Protein AF-A0A2P6QXS9-F1 (afdb_monomer_lite)

Organism: Rosa chinensis (NCBI:txid74649)

Structure (mmCIF, N/CA/C/O backbone):
data_AF-A0A2P6QXS9-F1
#
_entry.id   AF-A0A2P6QXS9-F1
#
loop_
_atom_site.group_PDB
_atom_site.id
_atom_site.type_symbol
_atom_site.label_atom_id
_atom_site.label_alt_id
_atom_site.label_comp_id
_atom_site.label_asym_id
_atom_site.label_entity_id
_atom_site.label_seq_id
_atom_site.pdbx_PDB_ins_code
_atom_site.Cartn_x
_atom_site.Cartn_y
_atom_site.Cartn_z
_atom_site.occupancy
_atom_site.B_iso_or_equiv
_atom_site.auth_seq_id
_atom_site.auth_comp_id
_atom_site.auth_asym_id
_atom_site.auth_atom_id
_atom_site.pdbx_PDB_model_num
ATOM 1 N N . MET A 1 1 ? 8.455 2.598 -10.660 1.00 71.81 1 MET A N 1
ATOM 2 C CA . MET A 1 1 ? 8.332 3.064 -12.056 1.00 71.81 1 MET A CA 1
ATOM 3 C C . MET A 1 1 ? 8.622 4.549 -12.172 1.00 71.81 1 MET A C 1
ATOM 5 O O . MET A 1 1 ? 9.640 4.848 -12.752 1.00 71.81 1 MET A O 1
ATOM 9 N N . PHE A 1 2 ? 7.816 5.474 -11.631 1.00 83.88 2 PHE A N 1
ATOM 10 C CA . PHE A 1 2 ? 8.131 6.912 -11.760 1.00 83.88 2 PHE A CA 1
ATOM 11 C C . PHE A 1 2 ? 9.207 7.405 -10.775 1.00 83.88 2 PHE A C 1
ATOM 13 O O . PHE A 1 2 ? 10.140 8.076 -11.188 1.00 83.88 2 PHE A O 1
ATOM 20 N N . LEU A 1 3 ? 9.089 7.052 -9.486 1.00 86.75 3 LEU A N 1
ATOM 21 C CA . LEU A 1 3 ? 10.030 7.503 -8.443 1.00 86.75 3 LEU A CA 1
ATOM 22 C C . LEU A 1 3 ? 11.435 6.911 -8.610 1.00 86.75 3 LEU A C 1
ATOM 24 O O . LEU A 1 3 ? 12.420 7.589 -8.356 1.00 86.75 3 LEU A O 1
ATOM 28 N N . ASP A 1 4 ? 11.498 5.656 -9.051 1.00 93.25 4 ASP A N 1
ATOM 29 C CA . ASP A 1 4 ? 12.725 4.986 -9.469 1.00 93.25 4 ASP A CA 1
ATOM 30 C C . ASP A 1 4 ? 12.383 4.040 -10.639 1.00 93.25 4 ASP A C 1
ATOM 32 O O . ASP A 1 4 ? 11.698 3.018 -10.443 1.00 93.25 4 ASP A O 1
ATOM 36 N N . PRO A 1 5 ? 12.722 4.424 -11.882 1.00 93.19 5 PRO A N 1
ATOM 37 C CA . PRO A 1 5 ? 12.516 3.587 -13.059 1.00 93.19 5 PRO A CA 1
ATOM 38 C C . PRO A 1 5 ? 13.524 2.440 -13.162 1.00 93.19 5 PRO A C 1
ATOM 40 O O . PRO A 1 5 ? 13.147 1.35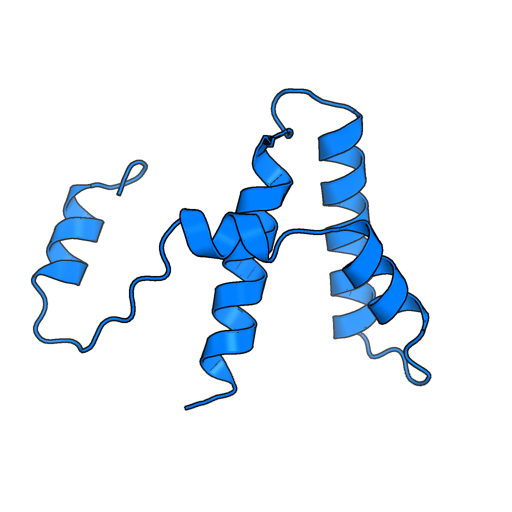2 -13.598 1.00 93.19 5 PRO A O 1
ATOM 43 N N . LEU A 1 6 ? 14.777 2.663 -12.751 1.00 95.69 6 LEU A N 1
ATOM 44 C CA . LEU A 1 6 ? 15.852 1.680 -12.891 1.00 95.69 6 LEU A CA 1
ATOM 45 C C . LEU A 1 6 ? 15.647 0.517 -11.924 1.00 95.69 6 LEU A C 1
ATOM 47 O O . LEU A 1 6 ? 15.672 -0.633 -12.354 1.00 95.69 6 LEU A O 1
ATOM 51 N N . ALA A 1 7 ? 15.330 0.800 -10.659 1.00 94.75 7 ALA A N 1
ATOM 52 C CA . ALA A 1 7 ? 15.002 -0.247 -9.696 1.00 94.75 7 ALA A CA 1
ATOM 53 C C . ALA A 1 7 ? 13.756 -1.037 -10.121 1.00 94.75 7 ALA A C 1
ATOM 55 O O . ALA A 1 7 ? 13.726 -2.259 -10.005 1.00 94.75 7 ALA A O 1
ATOM 56 N N . ALA A 1 8 ? 12.737 -0.359 -10.665 1.00 93.56 8 ALA A N 1
ATOM 57 C CA . ALA A 1 8 ? 11.548 -1.043 -11.163 1.00 93.56 8 ALA A CA 1
ATOM 58 C C . ALA A 1 8 ? 11.887 -2.000 -12.314 1.00 93.56 8 ALA A C 1
ATOM 60 O O . ALA A 1 8 ? 11.423 -3.135 -12.299 1.00 93.56 8 ALA A O 1
ATOM 61 N N . LYS A 1 9 ? 12.716 -1.568 -13.273 1.00 94.12 9 LYS A N 1
ATOM 62 C CA . LYS A 1 9 ? 13.185 -2.420 -14.372 1.00 94.12 9 LYS A CA 1
ATOM 63 C C . LYS A 1 9 ? 13.949 -3.636 -13.849 1.00 94.12 9 LYS A C 1
ATOM 65 O O . LYS A 1 9 ? 13.618 -4.747 -14.234 1.00 94.12 9 LYS A O 1
ATOM 70 N N . SER A 1 10 ? 14.890 -3.444 -12.925 1.00 96.00 10 SER A N 1
ATOM 71 C CA . SER A 1 10 ? 15.647 -4.550 -12.325 1.00 96.00 10 SER A CA 1
ATOM 72 C C . SER A 1 10 ? 14.754 -5.579 -11.627 1.00 96.00 10 SER A C 1
ATOM 74 O O . SER A 1 10 ? 15.050 -6.768 -11.671 1.00 96.00 10 SER A O 1
ATOM 76 N N . VAL A 1 11 ? 13.651 -5.145 -11.006 1.00 94.00 11 VAL A N 1
ATOM 77 C CA . VAL A 1 11 ? 12.655 -6.060 -10.429 1.00 94.00 11 VAL A CA 1
ATOM 78 C C . VAL A 1 11 ? 11.950 -6.847 -11.535 1.00 94.00 11 VAL A C 1
ATOM 80 O O . VAL A 1 11 ? 11.926 -8.070 -11.464 1.00 94.00 11 VAL A O 1
ATOM 83 N N . PHE A 1 12 ? 11.429 -6.189 -12.575 1.00 92.62 12 PHE A N 1
ATOM 84 C CA . PHE A 1 12 ? 10.730 -6.885 -13.668 1.00 92.62 12 PHE A CA 1
ATOM 85 C C . PHE A 1 12 ? 11.622 -7.826 -14.479 1.00 92.62 12 PHE A C 1
ATOM 87 O O . PHE A 1 12 ? 11.139 -8.855 -14.935 1.00 92.62 12 PHE A O 1
ATOM 94 N N . ASP A 1 13 ? 12.901 -7.492 -14.634 1.00 95.56 13 ASP A N 1
ATOM 95 C CA . ASP A 1 13 ? 13.876 -8.320 -15.348 1.00 95.56 13 ASP A CA 1
ATOM 96 C C . ASP A 1 13 ? 14.434 -9.461 -14.474 1.00 95.56 13 ASP A C 1
ATOM 98 O O . ASP A 1 13 ? 15.214 -10.287 -14.950 1.00 95.56 13 ASP A O 1
ATOM 102 N N . SER A 1 14 ? 14.079 -9.511 -13.185 1.00 95.25 14 SER A N 1
ATOM 103 C CA . SER A 1 14 ? 14.507 -10.593 -12.298 1.00 95.25 14 SER A CA 1
ATOM 104 C C . SER A 1 14 ? 13.801 -11.909 -12.639 1.00 95.25 14 SER A C 1
ATOM 106 O O . SER A 1 14 ? 12.705 -11.931 -13.191 1.00 95.25 14 SER A O 1
ATOM 108 N N . SER A 1 15 ? 14.394 -13.036 -12.245 1.00 93.81 15 SER A N 1
ATOM 109 C CA . SER A 1 15 ? 13.789 -14.365 -12.415 1.00 93.81 15 SER A CA 1
ATOM 110 C C . SER A 1 15 ? 12.675 -14.671 -11.399 1.00 93.81 15 SER A C 1
ATOM 112 O O . SER A 1 15 ? 12.296 -15.830 -11.236 1.00 93.81 15 SER A O 1
ATOM 114 N N . LEU A 1 16 ? 12.203 -13.669 -10.652 1.00 93.56 16 LEU A N 1
ATOM 115 C CA . LEU A 1 16 ? 11.181 -13.834 -9.623 1.00 93.56 16 LEU A CA 1
ATOM 116 C C . LEU A 1 16 ? 9.783 -13.802 -10.244 1.00 93.56 16 LEU A C 1
ATOM 118 O O . LEU A 1 16 ? 9.513 -13.049 -11.177 1.00 93.56 16 LEU A O 1
ATOM 122 N N . ASN A 1 17 ? 8.864 -14.585 -9.678 1.00 91.81 17 ASN A N 1
ATOM 123 C CA . ASN A 1 17 ? 7.464 -14.529 -10.078 1.00 91.81 17 ASN A CA 1
ATOM 124 C C . ASN A 1 17 ? 6.804 -13.282 -9.474 1.00 91.81 17 ASN A C 1
ATOM 126 O O . ASN A 1 17 ? 6.624 -13.195 -8.259 1.00 91.81 17 ASN A O 1
ATOM 130 N N . ILE A 1 18 ? 6.482 -12.301 -10.317 1.00 89.50 18 ILE A N 1
ATOM 131 C CA . ILE A 1 18 ? 6.005 -10.984 -9.887 1.00 89.50 18 ILE A CA 1
ATOM 132 C C . ILE A 1 18 ? 4.568 -10.772 -10.349 1.00 89.50 18 ILE A C 1
ATOM 134 O O . ILE A 1 18 ? 4.276 -10.750 -11.544 1.00 89.50 18 ILE A O 1
ATOM 138 N N . THR A 1 19 ? 3.681 -10.496 -9.394 1.00 87.06 19 THR A N 1
ATOM 139 C CA . THR A 1 19 ? 2.302 -10.090 -9.680 1.00 87.06 19 THR A CA 1
ATOM 140 C C . THR A 1 19 ? 2.206 -8.568 -9.741 1.00 87.06 19 THR A C 1
ATOM 142 O O . THR A 1 19 ? 2.176 -7.878 -8.720 1.00 87.06 19 THR A O 1
ATOM 145 N N . LEU A 1 20 ? 2.133 -8.013 -10.953 1.00 85.50 20 LEU A N 1
ATOM 146 C CA . LEU A 1 20 ? 1.872 -6.588 -11.141 1.00 85.50 20 LEU A CA 1
ATOM 147 C C . LEU A 1 20 ? 0.388 -6.286 -10.910 1.00 85.50 20 LEU A C 1
ATOM 149 O O . LEU A 1 20 ? -0.467 -6.739 -11.663 1.00 85.50 20 LEU A O 1
ATOM 153 N N . ILE A 1 21 ? 0.083 -5.441 -9.925 1.00 80.31 21 ILE A N 1
ATOM 154 C CA . ILE A 1 21 ? -1.269 -4.908 -9.720 1.00 80.31 21 ILE A CA 1
ATOM 155 C C . ILE A 1 21 ? -1.386 -3.592 -10.512 1.00 80.31 21 ILE A C 1
ATOM 157 O O . ILE A 1 21 ? -0.810 -2.582 -10.092 1.00 80.31 21 ILE A O 1
ATOM 161 N N . PRO A 1 22 ? -2.105 -3.549 -11.649 1.00 78.12 22 PRO A N 1
ATOM 162 C CA . PRO A 1 22 ? -2.179 -2.353 -12.477 1.00 78.12 22 PRO A CA 1
ATOM 163 C C . PRO A 1 22 ? -3.091 -1.282 -11.866 1.00 78.12 22 PRO A C 1
ATOM 165 O O . PRO A 1 22 ? -4.042 -1.560 -11.129 1.00 78.12 22 PRO A O 1
ATOM 168 N N . LEU A 1 23 ? -2.840 -0.027 -12.247 1.00 75.50 23 LEU A N 1
ATOM 169 C CA . LEU A 1 23 ? -3.560 1.149 -11.749 1.00 75.50 23 LEU A CA 1
ATOM 170 C C . LEU A 1 23 ? -5.079 1.066 -11.970 1.00 75.50 23 LEU A C 1
ATOM 172 O O . LEU A 1 23 ? -5.856 1.472 -11.108 1.00 75.50 23 LEU A O 1
ATOM 176 N N . GLY A 1 24 ? -5.498 0.512 -13.112 1.00 75.06 24 GLY A N 1
ATOM 177 C CA . GLY A 1 24 ? -6.912 0.381 -13.468 1.00 75.06 24 GLY A CA 1
ATOM 178 C C . GLY A 1 24 ? -7.701 -0.504 -12.500 1.00 75.06 24 GLY A C 1
ATOM 179 O O . GLY A 1 24 ? -8.865 -0.221 -12.230 1.00 75.06 24 GLY A O 1
ATOM 180 N N . ILE A 1 25 ? -7.067 -1.529 -11.920 1.00 70.75 25 ILE A N 1
ATOM 181 C CA . ILE A 1 25 ? -7.693 -2.367 -10.889 1.00 70.75 25 ILE A CA 1
ATOM 182 C C . ILE A 1 25 ? -7.728 -1.621 -9.553 1.00 70.75 25 ILE A C 1
ATOM 184 O O . ILE A 1 25 ? -8.772 -1.574 -8.911 1.00 70.75 25 ILE A O 1
ATOM 188 N N . GLN A 1 26 ? -6.640 -0.943 -9.179 1.00 71.44 26 GLN A N 1
ATOM 189 C CA . GLN A 1 26 ? -6.544 -0.179 -7.926 1.00 71.44 26 GLN A CA 1
ATOM 190 C C . GLN A 1 26 ? -7.614 0.920 -7.826 1.00 71.44 26 GLN A C 1
ATOM 192 O O . GLN A 1 26 ? -8.219 1.105 -6.772 1.00 71.44 26 GLN A O 1
ATOM 197 N N . GLN A 1 27 ? -7.908 1.614 -8.928 1.00 69.75 27 GLN A N 1
ATOM 198 C CA . GLN A 1 27 ? -8.944 2.652 -8.959 1.00 69.75 27 GLN A CA 1
ATOM 199 C C . GLN A 1 27 ? -10.367 2.097 -8.771 1.00 69.75 27 GLN A C 1
ATOM 201 O O . GLN A 1 27 ? -11.233 2.793 -8.248 1.00 69.75 27 GLN A O 1
ATOM 206 N N . ARG A 1 28 ? -10.625 0.836 -9.149 1.00 68.75 28 ARG A N 1
ATOM 207 C CA . ARG A 1 28 ? -11.956 0.212 -9.018 1.00 68.75 28 ARG A CA 1
ATOM 208 C C . ARG A 1 28 ? -12.293 -0.194 -7.581 1.00 68.75 28 ARG A C 1
ATOM 210 O O . ARG A 1 28 ? -13.465 -0.219 -7.216 1.00 68.75 28 ARG A O 1
ATOM 217 N N . VAL A 1 29 ? -11.286 -0.495 -6.758 1.00 65.88 29 VAL A N 1
ATOM 218 C CA . VAL A 1 29 ? -11.462 -0.921 -5.351 1.00 65.88 29 VAL A CA 1
ATOM 219 C C . VAL A 1 29 ? -11.429 0.236 -4.347 1.00 65.88 29 VAL A C 1
ATOM 221 O O . VAL A 1 29 ? -11.773 0.055 -3.176 1.00 65.88 29 VAL A O 1
ATOM 224 N N . SER A 1 30 ? -11.053 1.443 -4.772 1.00 66.06 30 SER A N 1
ATOM 225 C CA . SER A 1 30 ? -10.862 2.573 -3.867 1.00 66.06 30 SER A CA 1
ATOM 226 C C . SER A 1 30 ? -12.155 3.316 -3.534 1.00 66.06 30 SER A C 1
ATOM 228 O O . SER A 1 30 ? -12.557 4.236 -4.244 1.00 66.06 30 SER A O 1
ATOM 230 N N . TYR A 1 31 ? -12.790 2.969 -2.411 1.00 78.31 31 TYR A N 1
ATOM 231 C CA . TYR A 1 31 ? -13.944 3.721 -1.913 1.00 78.31 31 TYR A CA 1
ATOM 232 C C . TYR A 1 31 ? -13.924 3.882 -0.385 1.00 78.31 31 TYR A C 1
ATOM 234 O O . TYR A 1 31 ? -14.457 3.057 0.368 1.00 78.31 31 TYR A O 1
ATOM 242 N N . PHE A 1 32 ? -13.310 4.984 0.069 1.00 80.94 32 PHE A N 1
ATOM 243 C CA . PHE A 1 32 ? -13.142 5.337 1.485 1.00 80.94 32 PHE A CA 1
ATOM 244 C C . PHE A 1 32 ? -14.431 5.200 2.320 1.00 80.94 32 PHE A C 1
ATOM 246 O O . PHE A 1 32 ? -14.368 4.554 3.370 1.00 80.94 32 PHE A O 1
ATOM 253 N N . PRO A 1 33 ? -15.609 5.714 1.897 1.00 85.00 33 PRO A N 1
ATOM 254 C CA . PRO A 1 33 ? -16.804 5.661 2.742 1.00 85.00 33 PRO A CA 1
ATOM 255 C C . PRO A 1 33 ? -17.273 4.234 3.067 1.00 85.00 33 PRO A C 1
ATOM 257 O O . PRO A 1 33 ? -17.650 3.951 4.205 1.00 85.00 33 PRO A O 1
ATOM 260 N N . LYS A 1 34 ? -17.203 3.302 2.104 1.00 85.88 34 LYS A N 1
ATOM 261 C CA . LYS A 1 34 ? -17.624 1.896 2.294 1.00 85.88 34 LYS A CA 1
ATOM 262 C C . LYS A 1 34 ? -16.703 1.165 3.266 1.00 85.88 34 LYS A C 1
ATOM 264 O O . LYS A 1 34 ? -17.187 0.420 4.115 1.00 85.88 34 LYS A O 1
ATOM 269 N N . ILE A 1 35 ? -15.396 1.404 3.178 1.00 84.75 35 ILE A N 1
ATOM 270 C CA . ILE A 1 35 ? -14.402 0.775 4.059 1.00 84.75 35 ILE A CA 1
ATOM 271 C C . ILE A 1 35 ? -14.498 1.344 5.472 1.00 84.75 35 ILE A C 1
ATOM 273 O O . ILE A 1 35 ? -14.557 0.584 6.435 1.00 84.75 35 ILE A O 1
ATOM 277 N N . LEU A 1 36 ? -14.605 2.668 5.608 1.00 88.19 36 LEU A N 1
ATOM 278 C CA . LEU A 1 36 ? -14.793 3.314 6.907 1.00 88.19 36 LEU A CA 1
ATOM 279 C C . LEU A 1 36 ? -16.084 2.856 7.593 1.00 88.19 36 LEU A C 1
ATOM 281 O O . LEU A 1 36 ? -16.087 2.664 8.807 1.00 88.19 36 LEU A O 1
ATOM 285 N N . LYS A 1 37 ? -17.164 2.637 6.830 1.00 87.44 37 LYS A N 1
ATOM 286 C CA . LYS A 1 37 ? -18.407 2.058 7.353 1.00 87.44 37 LYS A CA 1
ATOM 287 C C . LYS A 1 37 ? -18.184 0.632 7.861 1.00 87.44 37 LYS A C 1
ATOM 289 O O . LYS A 1 37 ? -18.546 0.349 8.997 1.00 87.44 37 LYS A O 1
ATOM 294 N N . ARG A 1 38 ? -17.528 -0.234 7.077 1.00 86.00 38 ARG A N 1
ATOM 295 C CA . ARG A 1 38 ? -17.199 -1.610 7.499 1.00 86.00 38 ARG A CA 1
ATOM 296 C C . ARG A 1 38 ? -16.356 -1.639 8.775 1.00 86.00 38 ARG A C 1
ATOM 298 O O . ARG A 1 38 ? -16.735 -2.329 9.711 1.00 86.00 38 ARG A O 1
ATOM 305 N N . LEU A 1 39 ? -15.298 -0.828 8.851 1.00 85.00 39 LEU A N 1
ATOM 306 C CA . LEU A 1 39 ? -14.422 -0.737 10.029 1.00 85.00 39 LEU A CA 1
ATOM 307 C C . LEU A 1 39 ? -15.125 -0.202 11.288 1.00 85.00 39 LEU A C 1
ATOM 309 O O . LEU A 1 39 ? -14.637 -0.409 12.393 1.00 85.00 39 LEU A O 1
ATOM 313 N N . ARG A 1 40 ? -16.247 0.517 11.147 1.00 83.38 40 ARG A N 1
ATOM 314 C CA . ARG A 1 40 ? -17.077 0.960 12.283 1.00 83.38 40 ARG A CA 1
ATOM 315 C C . ARG A 1 40 ? -18.060 -0.110 12.751 1.00 83.38 40 ARG A C 1
ATOM 317 O O . ARG A 1 40 ? -18.428 -0.099 13.918 1.00 83.38 40 ARG A O 1
ATOM 324 N N . SER A 1 41 ? -18.505 -0.986 11.854 1.00 78.62 41 SER A N 1
ATOM 325 C CA . SER A 1 41 ? -19.517 -2.010 12.140 1.00 78.62 41 SER A CA 1
ATOM 326 C C . SER A 1 41 ? -18.941 -3.296 12.745 1.00 78.62 41 SER A C 1
ATOM 328 O O . SER A 1 41 ? -19.703 -4.191 13.108 1.00 78.62 41 SER A O 1
ATOM 330 N N . THR A 1 42 ? -17.617 -3.420 12.860 1.00 75.25 42 THR A N 1
ATOM 331 C CA . THR A 1 42 ? -16.966 -4.613 13.409 1.00 75.25 42 THR A CA 1
ATOM 332 C C . THR A 1 42 ? -17.225 -4.734 14.916 1.00 75.25 42 THR A C 1
ATOM 334 O O . THR A 1 42 ? -16.782 -3.897 15.699 1.00 75.25 42 THR A O 1
ATOM 337 N N . LYS A 1 43 ? -17.926 -5.801 15.338 1.00 63.44 43 LYS A N 1
ATOM 338 C CA . LYS A 1 43 ? -18.347 -6.037 16.740 1.00 63.44 43 LYS A CA 1
ATOM 339 C C . LYS A 1 43 ? -17.188 -6.134 17.746 1.00 63.44 43 LYS A C 1
ATOM 341 O O . LYS A 1 43 ? -17.389 -5.870 18.925 1.00 63.44 43 LYS A O 1
ATOM 346 N N . LYS A 1 44 ? -15.987 -6.505 17.292 1.00 66.06 44 LYS A N 1
ATOM 347 C CA . LYS A 1 44 ? -14.743 -6.495 18.074 1.00 66.06 44 LYS A CA 1
ATOM 348 C C . LYS A 1 44 ? -13.752 -5.580 17.361 1.00 66.06 44 LYS A C 1
ATOM 350 O O . LYS A 1 44 ? -13.303 -5.896 16.263 1.00 66.06 44 LYS A O 1
ATOM 355 N N . THR A 1 45 ? -13.464 -4.421 17.949 1.00 78.06 45 THR A N 1
ATOM 356 C CA . THR A 1 45 ? -12.471 -3.490 17.399 1.00 78.06 45 THR A CA 1
ATOM 357 C C . THR A 1 45 ? -11.090 -3.907 17.887 1.00 78.06 45 THR A C 1
ATOM 359 O O . THR A 1 45 ? -10.784 -3.731 19.064 1.00 78.06 45 THR A O 1
ATOM 362 N N . THR A 1 46 ? -10.267 -4.462 16.999 1.00 88.94 46 THR A N 1
ATOM 363 C CA . THR A 1 46 ? -8.852 -4.717 17.299 1.00 88.94 46 THR A CA 1
ATOM 364 C C . THR A 1 46 ? -8.048 -3.406 17.239 1.00 88.94 46 THR A C 1
ATOM 366 O O . THR A 1 46 ? -8.500 -2.438 16.605 1.00 88.94 46 THR A O 1
ATOM 369 N N . PRO A 1 47 ? -6.865 -3.330 17.874 1.00 90.25 47 PRO A N 1
ATOM 370 C CA . PRO A 1 47 ? -5.982 -2.167 17.766 1.00 90.25 47 PRO A CA 1
ATOM 371 C C . PRO A 1 47 ? -5.624 -1.805 16.314 1.00 90.25 47 PRO A C 1
ATOM 373 O O . PRO A 1 47 ? -5.643 -0.628 15.949 1.00 90.25 47 PRO A O 1
ATOM 376 N N . GLU A 1 48 ? -5.394 -2.803 15.459 1.00 88.38 48 GLU A N 1
ATOM 377 C CA . GLU A 1 48 ? -5.085 -2.646 14.033 1.00 88.38 48 GLU A CA 1
ATOM 378 C C . GLU A 1 48 ? -6.284 -2.068 13.276 1.00 88.38 48 GLU A C 1
ATOM 380 O O . GLU A 1 48 ? -6.136 -1.133 12.488 1.00 88.38 48 GLU A O 1
ATOM 385 N N . ALA A 1 49 ? -7.498 -2.556 13.562 1.00 86.31 49 ALA A N 1
ATOM 386 C CA . ALA A 1 49 ? -8.724 -2.027 12.969 1.00 86.31 49 ALA A CA 1
ATOM 387 C C . ALA A 1 49 ? -8.973 -0.566 13.384 1.00 86.31 49 ALA A C 1
ATOM 389 O O . ALA A 1 49 ? -9.388 0.260 12.563 1.00 86.31 49 ALA A O 1
ATOM 390 N N . LEU A 1 50 ? -8.682 -0.215 14.643 1.00 89.50 50 LEU A N 1
ATOM 391 C CA . LEU A 1 50 ? -8.771 1.162 15.130 1.00 89.50 50 LEU A CA 1
ATOM 392 C C . LEU A 1 50 ? -7.739 2.070 14.450 1.00 89.50 50 LEU A C 1
ATOM 394 O O . LEU A 1 50 ? -8.087 3.182 14.034 1.00 89.50 50 LEU A O 1
ATOM 398 N N . PHE A 1 51 ? -6.496 1.602 14.323 1.00 90.31 51 PHE A N 1
ATOM 399 C CA . PHE A 1 51 ? -5.426 2.305 13.621 1.00 90.31 51 PHE A CA 1
ATOM 400 C C . PHE A 1 51 ? -5.795 2.545 12.154 1.00 90.31 51 PHE A C 1
ATOM 402 O O . PHE A 1 51 ? -5.830 3.698 11.714 1.00 90.31 51 PHE A O 1
ATOM 409 N N . ALA A 1 52 ? -6.185 1.492 11.430 1.00 88.81 52 ALA A N 1
ATOM 410 C CA . ALA A 1 52 ? -6.608 1.574 10.037 1.00 88.81 52 ALA A CA 1
ATOM 411 C C . ALA A 1 52 ? -7.772 2.558 9.868 1.00 88.81 52 ALA A C 1
ATOM 413 O O . ALA A 1 52 ? -7.741 3.425 8.996 1.00 88.81 52 ALA A O 1
ATOM 414 N N . ARG A 1 53 ? -8.774 2.517 10.757 1.00 89.19 53 ARG A N 1
ATOM 415 C CA . ARG A 1 53 ? -9.899 3.462 10.724 1.00 89.19 53 ARG A CA 1
ATOM 416 C C . ARG A 1 53 ? -9.438 4.911 10.876 1.00 89.19 53 ARG A C 1
ATOM 418 O O . ARG A 1 53 ? -9.922 5.774 10.142 1.00 89.19 53 ARG A O 1
ATOM 425 N N . ARG A 1 54 ? -8.539 5.197 11.825 1.00 92.50 54 ARG A N 1
ATOM 426 C CA . ARG A 1 54 ? -8.009 6.553 12.066 1.00 92.50 54 ARG A CA 1
ATOM 427 C C . ARG A 1 54 ? -7.197 7.051 10.871 1.00 92.50 54 ARG A C 1
ATOM 429 O O . ARG A 1 54 ? -7.454 8.156 10.394 1.00 92.50 54 ARG A O 1
ATOM 436 N N . LEU A 1 55 ? -6.296 6.217 10.353 1.00 91.12 55 LEU A N 1
ATOM 437 C CA . LEU A 1 55 ? -5.471 6.520 9.185 1.00 91.12 55 LEU A CA 1
ATOM 438 C C . LEU A 1 55 ? -6.335 6.816 7.953 1.00 91.12 55 LEU A C 1
ATOM 44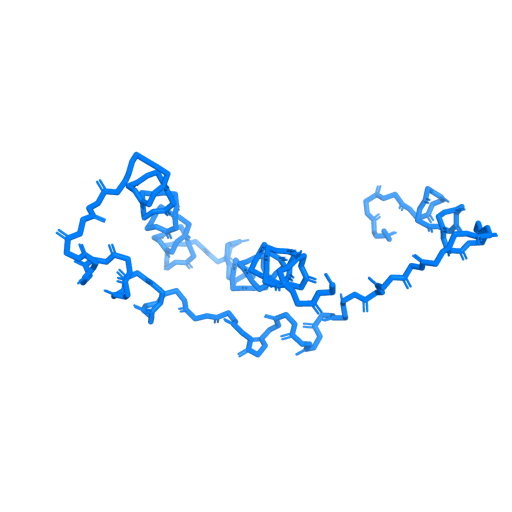0 O O . LEU A 1 55 ? -6.224 7.884 7.352 1.00 91.12 55 LEU A O 1
ATOM 444 N N . LEU A 1 56 ? -7.260 5.914 7.622 1.00 89.88 56 LEU A N 1
ATOM 445 C CA . LEU A 1 56 ? -8.137 6.066 6.461 1.00 89.88 56 LEU A CA 1
ATOM 446 C C . LEU A 1 56 ? -9.084 7.262 6.597 1.00 89.88 56 LEU A C 1
ATOM 448 O O . LEU A 1 56 ? -9.358 7.937 5.608 1.00 89.88 56 LEU A O 1
ATOM 452 N N . SER A 1 57 ? -9.544 7.578 7.812 1.00 91.31 57 SER A N 1
ATOM 453 C CA . SER A 1 57 ? -10.359 8.777 8.054 1.00 91.31 57 SER A CA 1
ATOM 454 C C . SER A 1 57 ? -9.559 10.059 7.807 1.00 91.31 57 SER A C 1
ATOM 456 O O . SER A 1 57 ? -10.088 11.015 7.241 1.00 91.31 57 SER A O 1
ATOM 458 N N . ARG A 1 58 ? -8.279 10.086 8.207 1.00 92.81 58 ARG A N 1
ATOM 459 C CA . ARG A 1 58 ? -7.385 11.227 7.972 1.00 92.81 58 ARG A CA 1
ATOM 460 C C . ARG A 1 58 ? -7.110 11.418 6.484 1.00 92.81 58 ARG A C 1
ATOM 462 O O . ARG A 1 58 ? -7.244 12.538 6.002 1.00 92.81 58 ARG A O 1
ATOM 469 N N . LEU A 1 59 ? -6.785 10.343 5.768 1.00 89.69 59 LEU A N 1
ATOM 470 C CA . LEU A 1 59 ? -6.554 10.370 4.321 1.00 89.69 59 LEU A CA 1
ATOM 471 C C . LEU A 1 59 ? -7.800 10.819 3.550 1.00 89.69 59 LEU A C 1
ATOM 473 O O . LEU A 1 59 ? -7.697 11.687 2.688 1.00 89.69 59 LEU A O 1
ATOM 477 N N . TYR A 1 60 ? -8.978 10.306 3.919 1.00 89.94 60 TYR A N 1
ATOM 478 C CA . TYR A 1 60 ? -10.240 10.739 3.321 1.00 89.94 60 TYR A CA 1
ATOM 479 C C . TYR A 1 60 ? -10.486 12.234 3.544 1.00 89.94 60 TYR A C 1
ATOM 481 O O . TYR A 1 60 ? -10.809 12.955 2.608 1.00 89.94 60 TYR A O 1
ATOM 489 N N . ARG A 1 61 ? -10.269 12.734 4.768 1.00 92.00 61 ARG A N 1
ATOM 490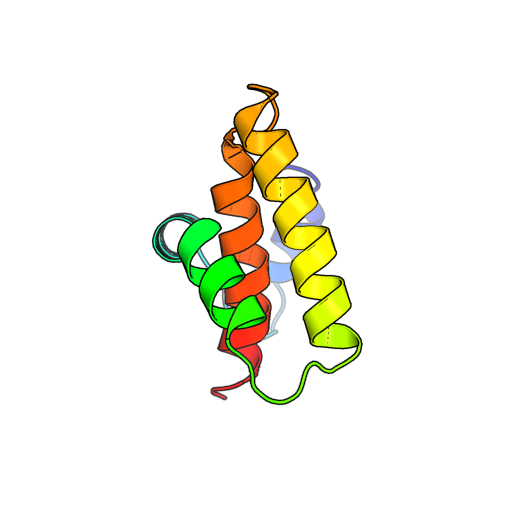 C CA . ARG A 1 61 ? -10.409 14.166 5.063 1.00 92.00 61 ARG A CA 1
ATOM 491 C C . ARG A 1 61 ? -9.423 15.019 4.256 1.00 92.00 61 ARG A C 1
ATOM 493 O O . ARG A 1 61 ? -9.818 16.067 3.765 1.00 92.00 61 ARG A O 1
ATOM 500 N N . LEU A 1 62 ? -8.172 14.583 4.100 1.00 91.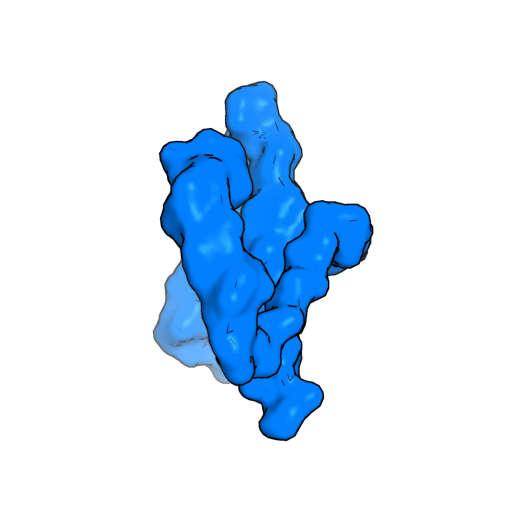31 62 LEU A N 1
ATOM 501 C CA . LEU A 1 62 ? -7.185 15.295 3.280 1.00 91.31 62 LEU A CA 1
ATOM 502 C C . LEU A 1 62 ? -7.599 15.342 1.805 1.00 91.31 62 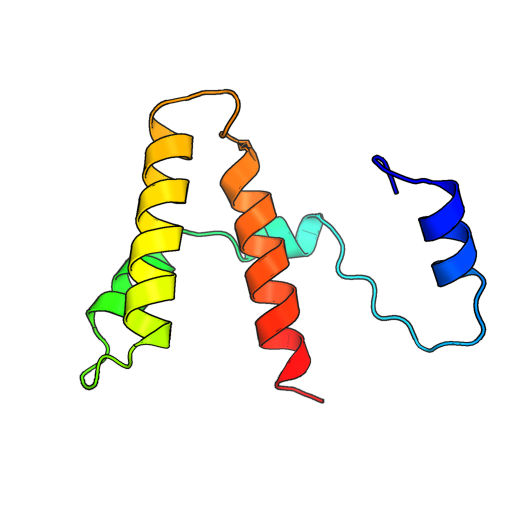LEU A C 1
ATOM 504 O O . LEU A 1 62 ? -7.516 16.404 1.198 1.00 91.31 62 LEU A O 1
ATOM 508 N N . GLN A 1 63 ? -8.112 14.233 1.265 1.00 88.75 63 GLN A N 1
ATOM 509 C CA . GLN A 1 63 ? -8.644 14.170 -0.098 1.00 88.75 63 GLN A CA 1
ATOM 510 C C . GLN A 1 63 ? -9.791 15.163 -0.329 1.00 88.75 63 GLN A C 1
ATOM 512 O O . GLN A 1 63 ? -9.854 15.773 -1.389 1.00 88.75 63 GLN A O 1
ATOM 517 N N . GLN A 1 64 ? -10.687 15.330 0.651 1.00 88.56 64 GLN A N 1
ATOM 518 C CA . GLN A 1 64 ? -11.816 16.263 0.543 1.00 88.56 64 GLN A CA 1
ATOM 519 C C . GLN A 1 64 ? -11.388 17.734 0.647 1.00 88.56 64 GLN A C 1
ATOM 521 O O . GLN A 1 64 ? -12.005 18.595 0.033 1.00 88.56 64 GLN A O 1
ATOM 526 N N . LEU A 1 65 ? -10.356 18.033 1.442 1.00 92.44 65 LEU A N 1
ATOM 527 C CA . LEU A 1 65 ? -9.952 19.412 1.738 1.00 92.44 65 LEU A CA 1
ATOM 528 C C . LEU A 1 65 ? -8.925 19.981 0.755 1.00 92.44 65 LEU A C 1
ATOM 530 O O . LEU A 1 65 ? -8.811 21.198 0.638 1.00 92.44 65 LEU A O 1
ATOM 534 N N . HIS A 1 66 ? -8.153 19.131 0.076 1.00 91.75 66 HIS A N 1
ATOM 535 C CA . HIS A 1 66 ? -7.014 19.570 -0.723 1.00 91.75 66 HIS A CA 1
ATOM 536 C C . HIS A 1 66 ? -6.965 18.862 -2.077 1.00 91.75 66 HIS A C 1
ATOM 538 O O . HIS A 1 66 ? -6.862 17.638 -2.152 1.00 91.75 66 HIS A O 1
ATOM 544 N N . HIS A 1 67 ? -6.928 19.645 -3.158 1.00 84.75 67 HIS A N 1
ATOM 545 C CA . HIS A 1 67 ? -6.860 19.120 -4.525 1.00 84.75 67 HIS A CA 1
ATOM 546 C C . HIS A 1 67 ? -5.617 18.247 -4.771 1.00 84.75 67 HIS A C 1
ATOM 548 O O . HIS A 1 67 ? -5.709 17.217 -5.435 1.00 84.75 67 HIS A O 1
ATOM 554 N N . SER A 1 68 ? -4.480 18.569 -4.142 1.00 86.44 68 SER A N 1
ATOM 555 C CA . SER A 1 68 ? -3.247 17.766 -4.219 1.00 86.44 68 SER A CA 1
ATOM 556 C C . SER A 1 68 ? -3.417 16.326 -3.715 1.00 86.44 68 SER A C 1
ATOM 558 O O . SER A 1 68 ? -2.612 15.456 -4.034 1.00 86.44 68 SER A O 1
ATOM 560 N N . TYR A 1 69 ? -4.474 16.057 -2.943 1.00 85.06 69 TYR A N 1
ATOM 561 C CA . TYR A 1 69 ? -4.805 14.742 -2.399 1.00 85.06 69 TYR A CA 1
ATOM 562 C C . TYR A 1 69 ? -5.948 14.053 -3.160 1.00 85.06 69 TYR A C 1
ATOM 564 O O . TYR A 1 69 ? -6.386 12.980 -2.747 1.00 85.06 69 TYR A O 1
ATOM 572 N N . HIS A 1 70 ? -6.409 14.600 -4.291 1.00 81.94 70 HIS A N 1
ATOM 573 C CA . HIS A 1 70 ? -7.490 14.023 -5.099 1.00 81.94 70 HIS A CA 1
ATOM 574 C C . HIS A 1 70 ? -7.216 12.556 -5.491 1.00 81.94 70 HIS A C 1
ATOM 576 O O . HIS A 1 70 ? -8.119 11.717 -5.474 1.00 81.94 70 HIS A O 1
ATOM 582 N N . HIS A 1 71 ? -5.947 12.211 -5.735 1.00 79.38 71 HIS A N 1
ATOM 583 C CA . HIS A 1 71 ? -5.508 10.860 -6.103 1.00 79.38 71 HIS A CA 1
ATOM 584 C C . HIS A 1 71 ? -5.385 9.873 -4.927 1.00 79.38 71 HIS A C 1
ATOM 586 O O . HIS A 1 71 ? -4.970 8.731 -5.132 1.00 79.38 71 HIS A O 1
ATOM 592 N N . MET A 1 72 ? -5.758 10.257 -3.701 1.00 81.69 72 MET A N 1
ATOM 593 C CA . MET A 1 72 ? -5.674 9.360 -2.538 1.00 81.69 72 MET A CA 1
ATOM 594 C C . MET A 1 72 ? -6.579 8.129 -2.647 1.00 81.69 72 MET A C 1
ATOM 596 O O . MET A 1 72 ? -6.276 7.104 -2.037 1.00 81.69 72 MET A O 1
ATOM 600 N N . GLY A 1 73 ? -7.631 8.177 -3.473 1.00 74.19 73 GLY A N 1
ATOM 601 C CA . GLY A 1 73 ? -8.386 6.979 -3.856 1.00 74.19 73 GLY A CA 1
ATOM 602 C C . GLY A 1 73 ? -7.463 5.906 -4.444 1.00 74.19 73 GLY A C 1
ATOM 603 O O . GLY A 1 73 ? -7.361 4.804 -3.914 1.00 74.19 73 GLY A O 1
ATOM 604 N N . THR A 1 74 ? -6.672 6.260 -5.450 1.00 76.12 74 THR A N 1
ATOM 605 C CA . THR A 1 74 ? -5.707 5.360 -6.094 1.00 76.12 74 THR A CA 1
ATOM 606 C C . THR A 1 74 ? -4.702 4.753 -5.107 1.00 76.12 74 THR A C 1
ATOM 608 O O . THR A 1 74 ? -4.384 3.568 -5.194 1.00 76.12 74 THR A O 1
ATOM 611 N N . PHE A 1 75 ? -4.216 5.542 -4.143 1.00 75.56 75 PHE A N 1
ATOM 612 C CA . PHE A 1 75 ? -3.314 5.056 -3.093 1.00 75.56 75 PHE A CA 1
ATOM 613 C C . PHE A 1 75 ? -3.990 4.027 -2.176 1.00 75.56 75 PHE A C 1
ATOM 615 O O . PHE A 1 75 ? -3.410 2.984 -1.880 1.00 75.56 75 PHE A O 1
ATOM 622 N N . LEU A 1 76 ? -5.240 4.269 -1.776 1.00 77.94 76 LEU A N 1
ATOM 623 C CA . LEU A 1 76 ? -6.016 3.303 -1.001 1.00 77.94 76 LEU A CA 1
ATOM 624 C C . LEU A 1 76 ? -6.221 1.988 -1.767 1.00 77.94 76 LEU A C 1
ATOM 626 O O . LEU A 1 76 ? -6.092 0.912 -1.190 1.00 77.94 76 LEU A O 1
ATOM 630 N N . GLY A 1 77 ? -6.494 2.076 -3.069 1.00 74.75 77 GLY A N 1
ATOM 631 C CA . GLY A 1 77 ? -6.588 0.916 -3.952 1.00 74.75 77 GLY A CA 1
ATOM 632 C C . GLY A 1 77 ? -5.315 0.068 -3.976 1.00 74.75 77 GLY A C 1
ATOM 633 O O . GLY A 1 77 ? -5.403 -1.156 -3.964 1.00 74.75 77 GLY A O 1
ATOM 634 N N . LYS A 1 78 ? -4.135 0.706 -3.947 1.00 75.75 78 LYS A N 1
ATOM 635 C CA . LYS A 1 78 ? -2.835 0.017 -3.828 1.00 75.75 78 LYS A CA 1
ATOM 636 C C . LYS A 1 78 ? -2.704 -0.742 -2.516 1.00 75.75 78 LYS A C 1
ATOM 638 O O . LYS A 1 78 ? -2.354 -1.914 -2.532 1.00 75.75 78 LYS A O 1
ATOM 643 N N . LEU A 1 79 ? -2.990 -0.072 -1.402 1.00 75.31 79 LEU A N 1
ATOM 644 C CA . LEU A 1 79 ? -2.823 -0.642 -0.065 1.00 75.31 79 LEU A CA 1
ATOM 645 C C . LEU A 1 79 ? -3.761 -1.837 0.140 1.00 75.31 79 LEU A C 1
ATOM 647 O O . LEU A 1 79 ? -3.334 -2.886 0.604 1.00 75.31 79 LEU A O 1
ATOM 651 N N . LEU A 1 80 ? -5.023 -1.709 -0.277 1.00 73.06 80 LEU A N 1
ATOM 652 C CA . LEU A 1 80 ? -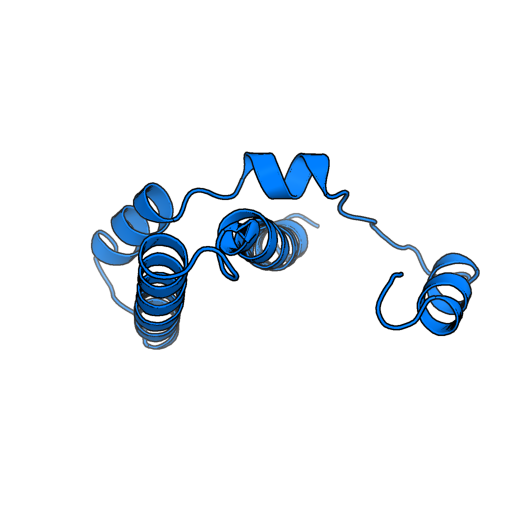5.982 -2.811 -0.209 1.00 73.06 80 LEU A CA 1
ATOM 653 C C . LEU A 1 80 ? -5.636 -3.936 -1.171 1.00 73.06 80 LEU A C 1
ATOM 655 O O . LEU A 1 80 ? -5.727 -5.084 -0.772 1.00 73.06 80 LEU A O 1
ATOM 659 N N . GLY A 1 81 ? -5.239 -3.624 -2.408 1.00 68.25 81 GLY A N 1
ATOM 660 C CA . GLY A 1 81 ? -4.805 -4.639 -3.365 1.00 68.25 81 GLY A CA 1
ATOM 661 C C . GLY A 1 81 ? -3.650 -5.471 -2.814 1.00 68.25 81 GLY A C 1
ATOM 662 O O . GLY A 1 81 ? -3.713 -6.687 -2.881 1.00 68.25 81 GLY A O 1
ATOM 663 N N . ALA A 1 82 ? -2.655 -4.828 -2.198 1.00 71.88 82 ALA A N 1
ATOM 664 C CA . ALA A 1 82 ? -1.535 -5.523 -1.570 1.00 71.88 82 ALA A CA 1
ATOM 665 C C . ALA A 1 82 ? -1.978 -6.424 -0.405 1.00 71.88 82 ALA A C 1
ATOM 667 O O . ALA A 1 82 ? -1.571 -7.571 -0.347 1.00 71.88 82 ALA A O 1
ATOM 668 N N . VAL A 1 83 ? -2.838 -5.932 0.494 1.00 70.44 83 VAL A N 1
ATOM 669 C CA . VAL A 1 83 ? -3.276 -6.702 1.674 1.00 70.44 83 VAL A CA 1
ATOM 670 C C . VAL A 1 83 ? -4.251 -7.829 1.315 1.00 70.44 83 VAL A C 1
ATOM 672 O O . VAL A 1 83 ? -4.244 -8.866 1.964 1.00 70.44 83 VAL A O 1
ATOM 675 N N . LEU A 1 84 ? -5.121 -7.634 0.318 1.00 64.88 84 LEU A N 1
ATOM 676 C CA . LEU A 1 84 ? -6.128 -8.634 -0.059 1.00 64.88 84 LEU A CA 1
ATOM 677 C C . LEU A 1 84 ? -5.547 -9.738 -0.951 1.00 64.88 84 LEU A C 1
ATOM 679 O O . LEU A 1 84 ? -5.962 -10.881 -0.825 1.00 64.88 84 LEU A O 1
ATOM 683 N N . LEU A 1 85 ? -4.613 -9.403 -1.849 1.00 59.00 85 LEU A N 1
ATOM 684 C CA . LEU A 1 85 ? -3.986 -10.384 -2.746 1.00 59.00 85 LEU A CA 1
ATOM 685 C C . LEU A 1 85 ? -2.937 -11.253 -2.043 1.00 59.00 85 LEU A C 1
ATOM 687 O O . LEU A 1 85 ? -2.594 -12.303 -2.567 1.00 59.00 85 LEU A O 1
ATOM 691 N N . ASP A 1 86 ? -2.468 -10.843 -0.865 1.00 54.94 86 ASP A N 1
ATOM 692 C CA . ASP A 1 86 ? -1.606 -11.656 0.003 1.00 54.94 86 ASP A CA 1
ATOM 693 C C . ASP A 1 86 ? -2.399 -12.726 0.787 1.00 54.94 86 ASP A C 1
ATOM 695 O O . ASP A 1 86 ? -1.816 -13.609 1.400 1.00 54.94 86 ASP A O 1
ATOM 699 N N . GLY A 1 87 ? -3.740 -12.646 0.788 1.00 47.34 87 GLY A N 1
ATOM 700 C CA . GLY A 1 87 ? -4.618 -13.548 1.544 1.00 47.34 87 GLY A CA 1
ATOM 701 C C . GLY A 1 87 ? -5.279 -14.676 0.741 1.00 47.34 87 GLY A C 1
ATOM 702 O O . GLY A 1 87 ? -5.858 -15.561 1.361 1.00 47.34 87 GLY A O 1
ATOM 703 N N . ASP A 1 88 ? -5.202 -14.645 -0.595 1.00 45.84 88 ASP A N 1
ATOM 704 C CA . ASP A 1 88 ? -5.791 -15.642 -1.511 1.00 45.84 88 ASP A CA 1
ATOM 705 C C . ASP A 1 88 ? -4.718 -16.235 -2.457 1.00 45.84 88 ASP A C 1
ATOM 707 O O . ASP A 1 88 ? -4.875 -16.230 -3.683 1.00 45.84 88 ASP A O 1
ATOM 711 N N . ILE A 1 89 ? -3.614 -16.734 -1.883 1.00 37.88 89 ILE A N 1
ATOM 712 C CA . ILE A 1 89 ? -2.643 -17.649 -2.518 1.00 37.88 89 ILE A CA 1
ATOM 713 C C . ILE A 1 89 ? -2.258 -18.732 -1.509 1.00 37.88 89 ILE A C 1
ATOM 715 O O . ILE A 1 89 ? -1.955 -18.367 -0.351 1.00 37.88 89 ILE A O 1
#

Sequence (89 aa):
MFLDPLAAKSVFDSSLNITLIPLGIQQRVSYFPKILKRLRSTKKTTPEALFARRLLSRLYRLQQLHHSYHHMGTFLGKLLGAVLLDGDI

Secondary structure (DSSP, 8-state):
--S-HHHHHHHHTSSS------HHHHHHH--HHHHHHHHHH-SS--HHHHHHHHHHHHHHHHHHH-GGGTTHHHHHHHHHHHHHHTS--

pLDDT: mean 81.64, std 11.89, range [37.88, 96.0]

Radius of gyration: 15.6 Å; chains: 1; bounding box: 35×37×33 Å

InterPro domains:
  IPR036452 Ribonucleoside hydrolase-like [G3DSA:3.90.245.10] (1-88)
  IPR036452 Ribonucleoside hydrolase-like [SSF53590] (1-74)

Foldseek 3Di:
DVVDPPVVVVVVPDPDDDDDDDLVQLLVPQDLVVLLVVLVPDPDNDPVSVVVNVVSVVLVVCCVPDVVSVCVSSVNSVVCCVVVVVVPD